Protein AF-A0AAW2AW66-F1 (afdb_monomer)

Organism: Culter alburnus 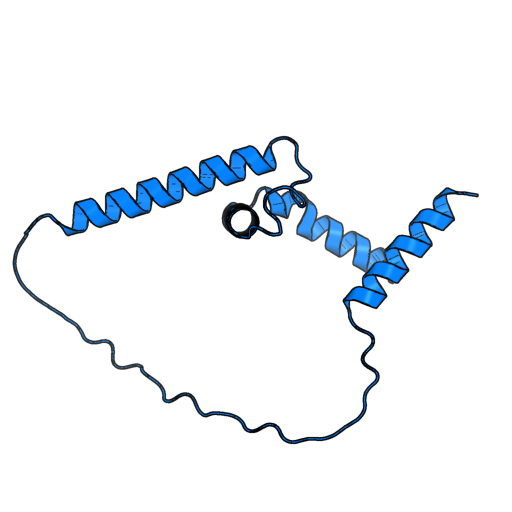(NCBI:txid194366)

Solvent-accessible surface area (backbone atoms only — not comparable to full-atom values): 7445 Å² total; per-residue (Å²): 109,72,64,62,52,50,51,52,49,50,66,70,51,69,61,47,60,75,37,58,71,58,24,31,54,40,51,71,35,84,87,36,52,90,73,71,64,86,49,93,58,33,57,55,51,21,50,55,48,46,51,52,52,50,52,52,52,51,51,54,53,56,69,69,68,62,90,75,81,80,88,81,87,80,83,79,92,75,82,74,81,83,78,83,79,81,87,81,86,82,79,96,68,88,82,76,50,70,66,58,60,53,52,54,57,55,54,57,61,60,57,70,74,72,118

Mean predicted aligned error: 17.37 Å

Sequence (115 aa):
MKTTLLEAVQKRFKNIENEPLYAVATLLDPRFKDRYFTGADSNKHAKDALTQEVEKMEAALLSRTTPEGAETVPENPHKAPRLEAQPDSSSSSRKSSLKGLFEEILQEHDEERGA

Structure (mmCIF, N/CA/C/O backbone):
data_AF-A0AAW2AW66-F1
#
_entry.id   AF-A0AAW2AW66-F1
#
loop_
_atom_site.group_PDB
_atom_site.id
_atom_site.type_symbol
_atom_site.label_atom_id
_atom_site.label_alt_id
_atom_site.label_comp_id
_atom_site.label_asym_id
_atom_site.label_entity_id
_atom_site.label_seq_id
_atom_site.pdbx_PDB_ins_code
_atom_site.Cartn_x
_atom_site.Cartn_y
_atom_site.Cartn_z
_atom_site.occupancy
_atom_site.B_iso_or_equiv
_atom_site.auth_seq_id
_ato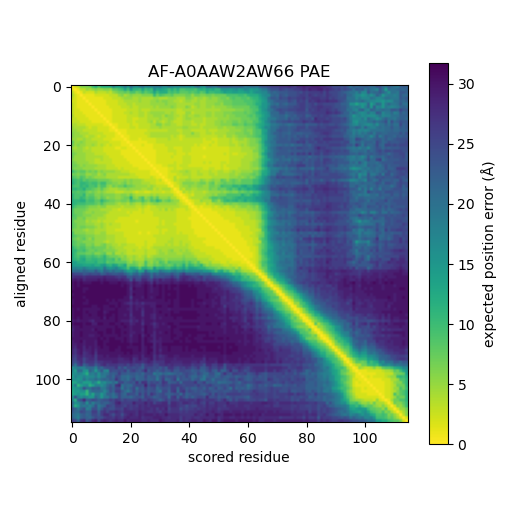m_site.auth_comp_id
_atom_site.auth_asym_id
_atom_site.auth_atom_id
_atom_site.pdbx_PDB_model_num
ATOM 1 N N . MET A 1 1 ? -8.890 2.310 29.352 1.00 67.06 1 MET A N 1
ATOM 2 C CA . MET A 1 1 ? -7.547 1.749 29.051 1.00 67.06 1 MET A CA 1
ATOM 3 C C . MET A 1 1 ? -7.501 1.043 27.700 1.00 67.06 1 MET A C 1
ATOM 5 O O . MET A 1 1 ? -6.606 1.364 26.932 1.00 67.06 1 MET A O 1
ATOM 9 N N . LYS A 1 2 ? -8.435 0.128 27.382 1.00 81.06 2 LYS A N 1
ATOM 10 C CA . LYS A 1 2 ? -8.491 -0.541 26.063 1.00 81.06 2 LYS A CA 1
ATOM 11 C C . LYS A 1 2 ? -8.572 0.462 24.892 1.00 81.06 2 LYS A C 1
ATOM 13 O O . LYS A 1 2 ? -7.815 0.350 23.937 1.00 81.06 2 LYS A O 1
ATOM 18 N N . THR A 1 3 ? -9.390 1.504 25.038 1.00 89.44 3 THR A N 1
ATOM 19 C CA . THR A 1 3 ? -9.543 2.605 24.068 1.00 89.44 3 THR A CA 1
ATOM 20 C C . THR A 1 3 ? -8.241 3.366 23.811 1.00 89.44 3 THR A C 1
ATOM 22 O O . THR A 1 3 ? -7.818 3.520 22.672 1.00 89.44 3 THR A O 1
ATOM 25 N N . THR A 1 4 ? -7.538 3.752 24.874 1.00 93.25 4 THR A N 1
ATOM 26 C CA . THR A 1 4 ? -6.236 4.431 24.792 1.00 93.25 4 THR A CA 1
ATOM 27 C C . THR A 1 4 ? -5.184 3.581 24.075 1.00 93.25 4 THR A C 1
ATOM 29 O O . THR A 1 4 ? -4.350 4.106 23.338 1.00 93.25 4 THR A O 1
ATOM 32 N N . LEU A 1 5 ? -5.216 2.258 24.271 1.00 95.19 5 LEU A N 1
ATOM 33 C CA . LEU A 1 5 ? -4.321 1.342 23.570 1.00 95.19 5 LEU A CA 1
ATOM 34 C C . LEU A 1 5 ? -4.651 1.278 22.073 1.00 95.19 5 LEU A C 1
ATOM 36 O O . LEU A 1 5 ? -3.737 1.342 21.251 1.00 95.19 5 LEU A O 1
ATOM 40 N N . LEU A 1 6 ? -5.936 1.196 21.720 1.00 93.12 6 LEU A N 1
ATOM 41 C CA . LEU A 1 6 ? 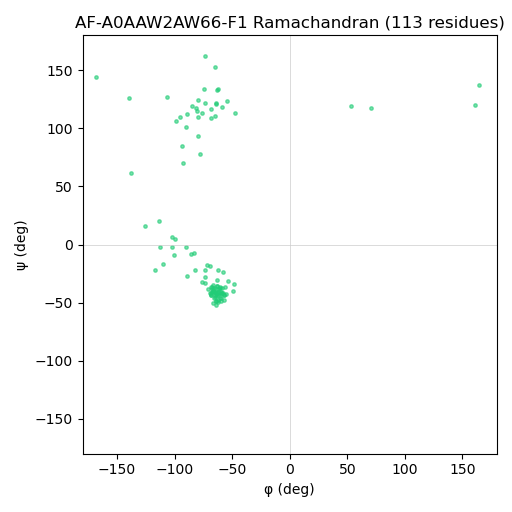-6.385 1.177 20.328 1.00 93.12 6 LEU A CA 1
ATOM 42 C C . LEU A 1 6 ? -5.976 2.458 19.588 1.00 93.12 6 LEU A C 1
ATOM 44 O O . LEU A 1 6 ? -5.397 2.380 18.505 1.00 93.12 6 LEU A O 1
ATOM 48 N N . GLU A 1 7 ? -6.185 3.623 20.202 1.00 95.19 7 GLU A N 1
ATOM 49 C CA . GLU A 1 7 ? -5.768 4.914 19.644 1.00 95.19 7 GLU A CA 1
ATOM 50 C C . GLU A 1 7 ? -4.253 4.981 19.418 1.00 95.19 7 GLU A C 1
ATOM 52 O O . GLU A 1 7 ? -3.790 5.438 18.370 1.00 95.19 7 GLU A O 1
ATOM 57 N N . ALA A 1 8 ? -3.457 4.490 20.373 1.00 95.62 8 ALA A N 1
ATOM 58 C CA . ALA A 1 8 ? -2.004 4.458 20.241 1.00 95.62 8 ALA A CA 1
ATOM 59 C C . ALA A 1 8 ? -1.548 3.545 19.088 1.00 95.62 8 ALA A C 1
ATOM 61 O O . ALA A 1 8 ? -0.641 3.911 18.335 1.00 95.62 8 ALA A O 1
ATOM 62 N N . VAL A 1 9 ? -2.188 2.383 18.920 1.00 93.94 9 VAL A N 1
ATOM 63 C CA . VAL A 1 9 ? -1.922 1.447 17.816 1.00 93.94 9 VAL A CA 1
ATOM 64 C C . VAL A 1 9 ? -2.284 2.091 16.481 1.00 93.94 9 VAL A C 1
ATOM 66 O O . VAL A 1 9 ? -1.434 2.169 15.594 1.00 93.94 9 VAL A O 1
ATOM 69 N N . GLN A 1 10 ? -3.497 2.627 16.349 1.00 92.06 10 GLN A N 1
ATOM 70 C CA . GLN A 1 10 ? -3.938 3.296 15.125 1.00 92.06 10 GLN A CA 1
ATOM 71 C C . GLN A 1 10 ? -3.011 4.455 14.758 1.00 92.06 10 GLN A C 1
ATOM 73 O O . GLN A 1 10 ? -2.601 4.571 13.607 1.00 92.06 10 GLN A O 1
ATOM 78 N N . LYS A 1 11 ? -2.601 5.272 15.735 1.00 94.94 11 LYS A N 1
ATOM 79 C CA . LYS A 1 11 ? -1.664 6.379 15.510 1.00 94.94 11 LYS A CA 1
ATOM 80 C C . LYS A 1 11 ? -0.304 5.894 15.013 1.00 94.94 11 LYS A C 1
ATOM 82 O O . LYS A 1 11 ? 0.257 6.501 14.105 1.00 94.94 11 LYS A O 1
ATOM 87 N N . ARG A 1 12 ? 0.228 4.818 15.599 1.00 93.62 12 ARG A N 1
ATOM 88 C CA . ARG A 1 12 ? 1.542 4.272 15.233 1.00 93.62 12 ARG A CA 1
ATOM 89 C C . ARG A 1 12 ? 1.541 3.651 13.838 1.00 93.62 12 ARG A C 1
ATOM 91 O O . ARG A 1 12 ? 2.502 3.843 13.101 1.00 93.62 12 ARG A O 1
ATOM 98 N N . PHE A 1 13 ? 0.489 2.916 13.487 1.00 91.19 13 PHE A N 1
ATOM 99 C CA . PHE A 1 13 ? 0.426 2.146 12.241 1.00 91.19 13 PHE A CA 1
ATOM 100 C C . PHE A 1 13 ? -0.362 2.831 11.122 1.00 91.19 13 PHE A C 1
ATOM 102 O O . PHE A 1 13 ? -0.489 2.264 10.044 1.00 91.19 13 PHE A O 1
ATOM 109 N N . LYS A 1 14 ? -0.832 4.067 11.331 1.00 90.00 14 LYS A N 1
ATOM 110 C CA . LYS A 1 14 ? -1.639 4.821 10.359 1.00 90.00 14 LYS A CA 1
ATOM 111 C C . LYS A 1 14 ? -1.051 4.838 8.944 1.00 90.00 14 LYS A C 1
ATOM 113 O O . LYS A 1 14 ? -1.791 4.734 7.978 1.00 90.00 14 LYS A O 1
ATOM 118 N N . ASN A 1 15 ? 0.270 4.977 8.839 1.00 89.62 15 ASN A N 1
ATOM 119 C CA . ASN A 1 15 ? 0.983 5.118 7.567 1.00 89.62 15 ASN A CA 1
ATOM 120 C C . ASN A 1 15 ? 1.898 3.918 7.276 1.00 89.62 15 ASN A C 1
ATOM 122 O O . ASN A 1 15 ? 2.857 4.057 6.522 1.00 89.62 15 ASN A O 1
ATOM 126 N N . ILE A 1 16 ? 1.656 2.763 7.907 1.00 90.38 16 ILE A N 1
ATOM 127 C CA . ILE A 1 16 ? 2.550 1.601 7.798 1.00 90.38 16 ILE A CA 1
ATOM 128 C C . ILE A 1 16 ? 2.636 1.064 6.364 1.00 90.38 16 ILE A C 1
ATOM 130 O O . ILE A 1 16 ? 3.684 0.587 5.953 1.00 90.38 16 ILE A O 1
ATOM 134 N N . GLU A 1 17 ? 1.564 1.211 5.584 1.00 87.50 17 GLU A N 1
ATOM 135 C CA . GLU A 1 17 ? 1.511 0.800 4.176 1.00 87.50 17 GLU A CA 1
ATOM 136 C C . GLU A 1 17 ? 2.390 1.654 3.254 1.00 87.50 17 GLU A C 1
ATOM 138 O O . GLU A 1 17 ? 2.708 1.227 2.149 1.00 87.50 17 GLU A O 1
ATOM 143 N N . ASN A 1 18 ? 2.786 2.851 3.698 1.00 88.38 18 ASN A N 1
ATOM 144 C CA . ASN A 1 18 ? 3.691 3.721 2.947 1.00 88.38 18 ASN A CA 1
ATOM 145 C C . ASN A 1 18 ? 5.163 3.388 3.214 1.00 88.38 18 ASN A C 1
ATOM 147 O O . ASN A 1 18 ? 6.045 3.968 2.586 1.00 88.38 18 ASN A O 1
ATOM 151 N N . GLU A 1 19 ? 5.443 2.514 4.181 1.00 91.00 19 GLU A N 1
ATOM 152 C CA . GLU A 1 19 ? 6.797 2.078 4.479 1.00 91.00 19 GLU A CA 1
ATOM 153 C C . GLU A 1 19 ? 7.187 0.975 3.472 1.00 91.00 19 GLU A C 1
ATOM 155 O O . GLU A 1 19 ? 6.525 -0.068 3.421 1.00 91.00 19 GLU A O 1
ATOM 160 N N . PRO A 1 20 ? 8.218 1.196 2.629 1.00 90.56 20 PRO A N 1
ATOM 161 C CA . PRO A 1 20 ? 8.513 0.301 1.513 1.00 90.56 20 PRO A CA 1
ATOM 162 C C . PRO A 1 20 ? 8.844 -1.133 1.932 1.00 90.56 20 PRO A C 1
ATOM 164 O O . PRO A 1 20 ? 8.426 -2.068 1.252 1.00 90.56 20 PRO A O 1
ATOM 167 N N . LEU A 1 21 ? 9.559 -1.336 3.043 1.00 91.62 21 LEU A N 1
ATOM 168 C CA . LEU A 1 21 ? 9.965 -2.668 3.492 1.00 91.62 21 LEU A CA 1
ATOM 169 C C . LEU A 1 21 ? 8.748 -3.541 3.843 1.00 91.62 21 LEU A C 1
ATOM 171 O O . LEU A 1 21 ? 8.644 -4.676 3.376 1.00 91.62 21 LEU A O 1
ATOM 175 N N . TYR A 1 22 ? 7.811 -3.022 4.634 1.00 92.44 22 TYR A N 1
ATOM 176 C CA . TYR A 1 22 ? 6.593 -3.714 5.043 1.00 92.44 22 TYR A CA 1
ATOM 177 C C . TYR A 1 22 ? 5.620 -3.865 3.879 1.00 92.44 22 TYR A C 1
ATOM 179 O O . TYR A 1 22 ? 4.998 -4.921 3.746 1.00 92.44 22 TYR A O 1
ATOM 187 N N . ALA A 1 23 ? 5.510 -2.854 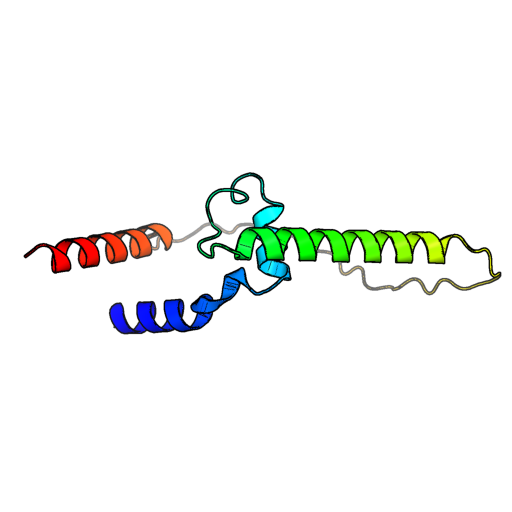3.016 1.00 92.12 23 ALA A N 1
ATOM 188 C CA . ALA A 1 23 ? 4.671 -2.914 1.827 1.00 92.12 23 ALA A CA 1
ATOM 189 C C . ALA A 1 23 ? 5.140 -4.023 0.871 1.00 92.12 23 ALA A C 1
ATOM 191 O O . ALA A 1 23 ? 4.343 -4.870 0.463 1.00 92.12 23 ALA A O 1
ATOM 192 N N . VAL A 1 24 ? 6.445 -4.086 0.584 1.00 93.31 24 VAL A N 1
ATOM 193 C CA . VAL A 1 24 ? 7.038 -5.136 -0.255 1.00 93.31 24 VAL A CA 1
ATOM 194 C C . VAL A 1 24 ? 6.919 -6.508 0.411 1.00 93.31 24 VAL A C 1
ATOM 196 O O . VAL A 1 24 ? 6.493 -7.460 -0.239 1.00 93.31 24 VAL A O 1
ATOM 199 N N . ALA A 1 25 ? 7.212 -6.631 1.710 1.00 93.56 25 ALA A N 1
ATOM 200 C CA . ALA A 1 25 ? 7.064 -7.900 2.427 1.00 93.56 25 ALA A CA 1
ATOM 201 C C . ALA A 1 25 ? 5.616 -8.425 2.396 1.00 93.56 25 ALA A C 1
ATOM 203 O O . ALA A 1 25 ? 5.389 -9.617 2.186 1.00 93.56 25 ALA A O 1
ATOM 204 N N . THR A 1 26 ? 4.635 -7.531 2.548 1.00 92.75 26 THR A N 1
ATOM 205 C CA . THR A 1 26 ? 3.203 -7.861 2.461 1.00 92.75 26 THR A CA 1
ATOM 206 C C . THR A 1 26 ? 2.810 -8.282 1.046 1.00 92.75 26 THR A C 1
ATOM 208 O O . THR A 1 26 ? 2.047 -9.232 0.877 1.00 92.75 26 THR A O 1
ATOM 211 N N . LEU A 1 27 ? 3.348 -7.607 0.025 1.00 92.69 27 LEU A N 1
ATOM 212 C CA . LEU A 1 27 ? 3.106 -7.924 -1.383 1.00 92.69 27 LEU A CA 1
ATOM 213 C C . LEU A 1 27 ? 3.680 -9.292 -1.783 1.00 92.69 27 LEU A C 1
ATOM 215 O O . LEU A 1 27 ? 3.059 -10.015 -2.562 1.00 92.69 27 LEU A O 1
ATOM 219 N N . LEU A 1 28 ? 4.856 -9.645 -1.256 1.00 93.25 28 LEU A N 1
ATOM 220 C CA . LEU A 1 28 ? 5.534 -10.909 -1.544 1.00 93.25 28 LEU A CA 1
ATOM 221 C C . LEU A 1 28 ? 4.883 -12.112 -0.857 1.00 93.25 28 LEU A C 1
ATOM 223 O O . LEU A 1 28 ? 5.061 -13.235 -1.328 1.00 93.25 28 LEU A O 1
ATOM 227 N N . ASP A 1 29 ? 4.121 -11.911 0.222 1.00 94.06 29 ASP A N 1
ATOM 228 C CA . ASP A 1 29 ? 3.347 -12.992 0.828 1.00 94.06 29 ASP A CA 1
ATOM 229 C C . ASP A 1 29 ? 2.043 -13.219 0.032 1.00 94.06 29 ASP A C 1
ATOM 231 O O . ASP A 1 29 ? 1.140 -12.371 0.042 1.00 94.06 29 ASP A O 1
ATOM 235 N N . PRO A 1 30 ? 1.872 -14.389 -0.619 1.00 91.38 30 PRO A N 1
ATOM 236 C CA . PRO A 1 30 ? 0.699 -14.671 -1.445 1.00 91.38 30 PRO A CA 1
ATOM 237 C C . PRO A 1 30 ? -0.625 -14.569 -0.688 1.00 91.38 30 PRO A C 1
ATOM 239 O O . PRO A 1 30 ? -1.672 -14.359 -1.298 1.00 91.38 30 PRO A O 1
ATOM 242 N N . ARG A 1 31 ? -0.598 -14.732 0.640 1.00 91.75 31 ARG A N 1
ATOM 243 C CA . ARG A 1 31 ? -1.794 -14.641 1.477 1.00 91.75 31 ARG A CA 1
ATOM 244 C C . ARG A 1 31 ? -2.261 -13.200 1.631 1.00 91.75 31 ARG A C 1
ATOM 246 O O . ARG A 1 31 ? -3.457 -13.002 1.856 1.00 91.75 31 ARG A O 1
ATOM 253 N N . PHE A 1 32 ? -1.359 -12.223 1.552 1.00 87.94 32 PHE A N 1
ATOM 254 C CA . PHE A 1 32 ? -1.655 -10.835 1.904 1.00 87.94 32 PHE A CA 1
ATOM 255 C C . PHE A 1 32 ? -1.685 -9.877 0.703 1.00 87.94 32 PHE A C 1
ATOM 257 O O . PHE A 1 32 ? -2.316 -8.825 0.809 1.00 87.94 32 PHE A O 1
ATOM 264 N N . LYS A 1 33 ? -1.122 -10.273 -0.449 1.00 82.31 33 LYS A N 1
ATOM 265 C CA . LYS A 1 33 ? -0.968 -9.433 -1.654 1.00 82.31 33 LYS A CA 1
ATOM 266 C C . LYS A 1 33 ? -2.218 -8.658 -2.125 1.00 82.31 33 LYS A C 1
ATOM 268 O O . LYS A 1 33 ? -2.069 -7.537 -2.604 1.00 82.31 33 LYS A O 1
ATOM 273 N N . ASP A 1 34 ? -3.422 -9.220 -1.958 1.00 78.56 34 ASP A N 1
ATOM 274 C CA . ASP A 1 34 ? -4.690 -8.639 -2.450 1.00 78.56 34 ASP A CA 1
ATOM 275 C C . ASP A 1 34 ? -5.640 -8.184 -1.326 1.00 78.56 34 ASP A C 1
ATOM 277 O O . ASP A 1 34 ? -6.734 -7.700 -1.601 1.00 78.56 34 ASP A O 1
ATOM 281 N N . ARG A 1 35 ? -5.275 -8.391 -0.052 1.00 81.94 35 ARG A N 1
ATOM 282 C CA . ARG A 1 35 ? -6.229 -8.296 1.072 1.00 81.94 35 ARG A CA 1
ATOM 283 C C . ARG A 1 35 ? -5.936 -7.199 2.093 1.00 81.94 35 ARG A C 1
ATOM 285 O O . ARG A 1 35 ? -6.846 -6.828 2.823 1.00 81.94 35 ARG A O 1
ATOM 292 N N . TYR A 1 36 ? -4.697 -6.716 2.181 1.00 82.19 36 TYR A N 1
ATOM 293 C CA . TYR A 1 36 ? -4.250 -5.901 3.325 1.00 82.19 36 TYR A CA 1
ATOM 294 C C . TYR A 1 36 ? -3.645 -4.550 2.937 1.00 82.19 36 TYR A C 1
ATOM 296 O O . TYR A 1 36 ? -2.999 -3.910 3.759 1.00 82.19 36 TYR A O 1
ATOM 304 N N . PHE A 1 37 ? -3.879 -4.112 1.700 1.00 85.56 37 PHE A N 1
ATOM 305 C CA . PHE A 1 37 ? -3.644 -2.735 1.280 1.00 85.56 37 PHE A CA 1
ATOM 306 C C . PHE A 1 37 ? -4.963 -1.973 1.394 1.00 85.56 37 PHE A C 1
ATOM 308 O O . PHE A 1 37 ? -5.907 -2.254 0.656 1.00 85.56 37 PHE A O 1
ATOM 315 N N . THR A 1 38 ? -5.050 -1.055 2.354 1.00 84.75 38 THR A N 1
ATOM 316 C CA . THR A 1 38 ? -6.233 -0.210 2.569 1.00 84.75 38 THR A CA 1
ATOM 317 C C . THR A 1 38 ? -6.162 1.088 1.765 1.00 84.75 38 THR A C 1
ATOM 319 O O . THR A 1 38 ? -7.198 1.638 1.391 1.00 84.75 38 THR A O 1
ATOM 322 N N . GLY A 1 39 ? -4.955 1.571 1.454 1.00 80.69 39 GLY A N 1
ATOM 323 C CA . GLY A 1 39 ? -4.738 2.727 0.588 1.00 80.69 39 GLY A CA 1
ATOM 324 C C . GLY A 1 39 ? -4.966 2.413 -0.894 1.00 80.69 39 GLY A C 1
ATOM 325 O O . GLY A 1 39 ? -4.432 1.442 -1.422 1.00 80.69 39 GLY A O 1
ATOM 326 N N . ALA A 1 40 ? -5.693 3.285 -1.601 1.00 77.25 40 ALA A N 1
ATOM 327 C CA . ALA A 1 40 ? -5.932 3.137 -3.044 1.00 77.25 40 ALA A CA 1
ATOM 328 C C . ALA A 1 40 ? -4.622 3.041 -3.851 1.00 77.25 40 ALA A C 1
ATOM 330 O O . ALA A 1 40 ? -4.527 2.262 -4.798 1.00 77.25 40 ALA A O 1
ATOM 331 N N . ASP A 1 41 ? -3.595 3.782 -3.427 1.00 85.19 41 ASP A N 1
ATOM 332 C CA . ASP A 1 41 ? -2.295 3.802 -4.093 1.00 85.19 41 ASP A CA 1
ATOM 333 C C . ASP A 1 41 ? -1.235 2.926 -3.409 1.00 85.19 41 ASP A C 1
ATOM 335 O O . ASP A 1 41 ? -0.154 2.744 -3.966 1.00 85.19 41 ASP A O 1
ATOM 339 N N . SER A 1 42 ? -1.476 2.378 -2.213 1.00 85.50 42 SER A N 1
ATOM 340 C CA . SER A 1 42 ? -0.418 1.688 -1.453 1.00 85.50 42 SER A CA 1
ATOM 341 C C . SER A 1 42 ? 0.057 0.412 -2.149 1.00 85.50 42 SER A C 1
ATOM 343 O O . SER A 1 42 ? 1.257 0.157 -2.220 1.00 85.50 42 SER A O 1
ATOM 345 N N . ASN A 1 43 ? -0.853 -0.331 -2.786 1.00 86.25 43 ASN A N 1
ATOM 346 C CA . ASN A 1 43 ? -0.493 -1.489 -3.609 1.00 86.25 43 ASN A CA 1
ATOM 347 C C . ASN A 1 43 ? 0.388 -1.110 -4.812 1.00 86.25 43 ASN A C 1
ATOM 349 O O . ASN A 1 43 ? 1.311 -1.845 -5.164 1.00 86.25 43 ASN A O 1
ATOM 353 N N . LYS A 1 44 ? 0.113 0.040 -5.440 1.00 90.06 44 LYS A N 1
ATOM 354 C CA . LYS A 1 44 ? 0.912 0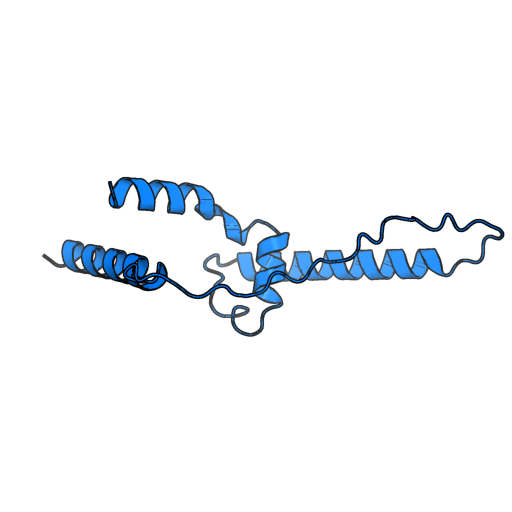.547 -6.558 1.00 90.06 44 LYS A CA 1
ATOM 355 C C . LYS A 1 44 ? 2.314 0.922 -6.081 1.00 90.06 44 LYS A C 1
ATOM 357 O O . LYS A 1 44 ? 3.285 0.414 -6.627 1.00 90.06 44 LYS A O 1
ATOM 362 N N . HIS A 1 45 ? 2.416 1.711 -5.012 1.00 90.38 45 HIS A N 1
ATOM 363 C CA . HIS A 1 45 ? 3.706 2.082 -4.430 1.00 90.38 45 HIS A CA 1
ATOM 364 C C . HIS A 1 45 ? 4.523 0.858 -3.988 1.00 90.38 45 HIS A C 1
ATOM 366 O O . HIS A 1 45 ? 5.733 0.831 -4.186 1.00 90.38 45 HIS A O 1
ATOM 372 N N . ALA A 1 46 ? 3.877 -0.180 -3.444 1.00 91.19 46 ALA A N 1
ATOM 373 C CA . ALA A 1 46 ? 4.542 -1.430 -3.076 1.00 91.19 46 ALA A CA 1
ATOM 374 C C . ALA A 1 46 ? 5.160 -2.143 -4.291 1.00 91.19 46 ALA A C 1
ATOM 376 O O . ALA A 1 46 ? 6.279 -2.648 -4.213 1.00 91.19 46 ALA A O 1
ATOM 377 N N . LYS A 1 47 ? 4.444 -2.171 -5.424 1.00 92.00 47 LYS A N 1
ATOM 378 C CA . LYS A 1 47 ? 4.954 -2.730 -6.685 1.00 92.00 47 LYS A CA 1
ATOM 379 C C . LYS A 1 47 ? 6.120 -1.908 -7.222 1.00 92.00 47 LYS A C 1
ATOM 381 O O . LYS A 1 47 ? 7.147 -2.487 -7.553 1.00 92.00 47 LYS A O 1
ATOM 386 N N . ASP A 1 48 ? 5.988 -0.584 -7.230 1.00 94.06 48 ASP A N 1
ATOM 387 C CA . ASP A 1 48 ? 7.042 0.325 -7.691 1.00 94.06 48 ASP A CA 1
ATOM 388 C C . ASP A 1 48 ? 8.317 0.194 -6.832 1.00 94.06 48 ASP A C 1
ATOM 390 O O . ASP A 1 48 ? 9.432 0.213 -7.355 1.00 94.06 48 ASP A O 1
ATOM 394 N N . ALA A 1 49 ? 8.167 0.017 -5.514 1.00 93.19 49 ALA A N 1
ATOM 395 C CA . ALA A 1 49 ? 9.278 -0.229 -4.596 1.00 93.19 49 ALA A CA 1
ATOM 396 C C . ALA A 1 49 ? 9.946 -1.593 -4.836 1.00 93.19 49 ALA A C 1
ATOM 398 O O . ALA A 1 49 ? 11.173 -1.691 -4.811 1.00 93.19 49 ALA A O 1
ATOM 399 N N . LEU A 1 50 ? 9.156 -2.640 -5.105 1.00 94.62 50 LEU A N 1
ATOM 400 C CA . LEU A 1 50 ? 9.688 -3.958 -5.449 1.00 94.62 50 LEU A CA 1
ATOM 401 C C . LEU A 1 50 ? 10.491 -3.909 -6.755 1.00 94.62 50 LEU A C 1
ATOM 403 O O . LEU A 1 50 ? 11.588 -4.460 -6.807 1.00 94.62 50 LEU A O 1
ATOM 407 N N . THR A 1 51 ? 9.980 -3.230 -7.784 1.00 95.75 51 THR A N 1
ATOM 408 C CA . THR A 1 51 ? 10.694 -3.046 -9.055 1.00 95.75 51 THR A CA 1
ATOM 409 C C . THR A 1 51 ? 12.047 -2.371 -8.840 1.00 95.75 51 THR A C 1
ATOM 411 O O . THR A 1 51 ? 13.057 -2.897 -9.299 1.00 95.75 51 THR A O 1
ATOM 414 N N . GLN A 1 52 ? 12.094 -1.278 -8.073 1.00 95.06 52 GLN A N 1
ATOM 415 C CA . GLN A 1 52 ? 13.350 -0.582 -7.772 1.00 95.06 52 GLN A CA 1
ATOM 416 C C . GLN A 1 52 ? 14.370 -1.471 -7.048 1.00 95.06 52 GLN A C 1
ATOM 418 O O . GLN A 1 52 ? 15.558 -1.432 -7.369 1.00 95.06 52 GLN A O 1
ATOM 423 N N . GLU A 1 53 ? 13.939 -2.279 -6.072 1.00 93.00 53 GLU A N 1
ATOM 424 C CA . GLU A 1 53 ? 14.870 -3.160 -5.358 1.00 93.00 53 GLU A CA 1
ATOM 425 C C . GLU A 1 53 ? 15.399 -4.276 -6.273 1.00 93.00 53 GLU A C 1
ATOM 427 O O . GLU A 1 53 ? 16.586 -4.596 -6.212 1.00 93.00 53 GLU A O 1
ATOM 432 N N . VAL A 1 54 ? 14.567 -4.816 -7.173 1.00 95.38 54 VAL A N 1
ATOM 433 C CA . VAL A 1 54 ? 15.006 -5.798 -8.180 1.00 95.38 54 VAL A CA 1
ATOM 434 C C . VAL A 1 54 ? 16.018 -5.179 -9.144 1.00 95.38 54 VAL A C 1
ATOM 436 O O . VAL A 1 54 ? 17.095 -5.742 -9.318 1.00 95.38 54 VAL A O 1
ATOM 439 N N . GLU A 1 55 ? 15.738 -4.001 -9.703 1.00 95.50 55 GLU A N 1
ATOM 440 C CA . GLU A 1 55 ? 16.660 -3.292 -10.606 1.00 95.50 55 GLU A CA 1
ATOM 441 C C . GLU A 1 55 ? 18.012 -3.010 -9.934 1.00 95.50 55 GLU A C 1
ATOM 443 O O . GLU A 1 55 ? 19.078 -3.210 -10.520 1.00 95.50 55 GLU A O 1
ATOM 448 N N . LYS A 1 56 ? 17.987 -2.598 -8.665 1.00 93.94 56 LYS A N 1
ATOM 449 C CA . LYS A 1 56 ? 19.189 -2.384 -7.855 1.00 93.94 56 LYS A CA 1
ATOM 450 C C . LYS A 1 56 ? 19.969 -3.682 -7.628 1.00 93.94 56 LYS A C 1
ATOM 452 O O . LYS A 1 56 ? 21.199 -3.671 -7.707 1.00 93.94 56 LYS A O 1
ATOM 457 N N . MET A 1 57 ? 19.284 -4.792 -7.347 1.00 93.00 57 MET A N 1
ATOM 458 C CA . MET A 1 57 ? 19.916 -6.108 -7.208 1.00 93.00 57 MET A CA 1
ATOM 459 C C . MET A 1 57 ? 20.546 -6.574 -8.523 1.00 93.00 57 MET A C 1
ATOM 461 O O . MET A 1 57 ? 21.671 -7.073 -8.517 1.00 93.00 57 MET A O 1
ATOM 465 N N . GLU A 1 58 ? 19.856 -6.384 -9.645 1.00 93.56 58 GLU A N 1
ATOM 466 C CA . GLU A 1 58 ? 20.366 -6.702 -10.978 1.00 93.56 58 GLU A CA 1
ATOM 467 C C . GLU A 1 58 ? 21.609 -5.871 -11.307 1.00 93.56 58 GLU A C 1
ATOM 469 O O . GLU A 1 58 ? 22.646 -6.436 -11.660 1.00 93.56 58 GLU A O 1
ATOM 474 N N . ALA A 1 59 ? 21.557 -4.552 -11.103 1.00 93.50 59 ALA A N 1
ATOM 475 C CA . ALA A 1 59 ? 22.701 -3.666 -11.299 1.00 93.50 59 ALA A CA 1
ATOM 476 C C . ALA A 1 59 ? 23.908 -4.089 -10.443 1.00 93.50 59 ALA A C 1
ATOM 478 O O . ALA A 1 59 ? 25.029 -4.166 -10.947 1.00 93.50 59 ALA A O 1
ATOM 479 N N . ALA A 1 60 ? 23.684 -4.443 -9.173 1.00 92.31 60 ALA A N 1
ATOM 480 C CA . ALA A 1 60 ? 24.738 -4.932 -8.287 1.00 92.31 60 ALA A CA 1
ATOM 481 C C . ALA A 1 60 ? 25.355 -6.260 -8.769 1.00 92.31 60 ALA A C 1
ATOM 483 O O . ALA A 1 60 ? 26.560 -6.472 -8.617 1.00 92.31 60 ALA A O 1
ATOM 484 N N . LEU A 1 61 ? 24.557 -7.153 -9.364 1.00 91.50 61 LEU A N 1
ATOM 485 C CA . LEU A 1 61 ? 25.048 -8.397 -9.964 1.00 91.50 61 LEU A CA 1
ATOM 486 C C . LEU A 1 61 ? 25.886 -8.131 -11.221 1.00 91.50 61 LEU A C 1
ATOM 488 O O . LEU A 1 61 ? 26.959 -8.718 -11.361 1.00 91.50 61 LEU A O 1
ATOM 492 N N . LEU A 1 62 ? 25.443 -7.221 -12.093 1.00 87.56 62 LEU A N 1
ATOM 493 C CA . LEU A 1 62 ? 26.165 -6.799 -13.299 1.00 87.56 62 LEU A CA 1
ATOM 494 C C . LEU A 1 62 ? 27.535 -6.192 -12.954 1.00 87.56 62 LEU A C 1
ATOM 496 O O . LEU A 1 62 ? 28.548 -6.615 -13.514 1.00 87.56 62 LEU A O 1
ATOM 500 N N . SER A 1 63 ? 27.601 -5.293 -11.966 1.00 81.12 63 SER A N 1
ATOM 501 C CA . SER A 1 63 ? 28.866 -4.710 -11.488 1.00 81.12 63 SER A CA 1
ATOM 502 C C . SER A 1 63 ? 29.838 -5.739 -10.897 1.00 81.12 63 SER A C 1
ATOM 504 O O . SER A 1 63 ? 31.039 -5.494 -10.854 1.00 81.12 63 SER A O 1
ATOM 506 N N . ARG A 1 64 ? 29.354 -6.908 -10.459 1.00 72.25 64 ARG A N 1
ATOM 507 C CA . ARG A 1 64 ? 30.197 -7.983 -9.909 1.00 72.25 64 ARG A CA 1
ATOM 508 C C . ARG A 1 64 ? 30.829 -8.880 -10.980 1.00 72.25 64 ARG A C 1
ATOM 510 O O . ARG A 1 64 ? 31.623 -9.751 -10.635 1.00 72.25 64 ARG A O 1
ATOM 517 N N . THR A 1 65 ? 30.458 -8.713 -12.251 1.00 59.78 65 THR A N 1
ATOM 518 C CA . THR A 1 65 ? 30.932 -9.554 -13.370 1.00 59.78 65 THR A CA 1
ATOM 519 C C . THR A 1 65 ? 32.024 -8.912 -14.228 1.00 59.78 65 THR A C 1
ATOM 521 O O . THR A 1 65 ? 32.564 -9.571 -15.114 1.00 59.78 65 THR A O 1
ATOM 524 N N . THR A 1 66 ? 32.423 -7.669 -13.947 1.00 47.25 66 THR A N 1
ATOM 525 C CA . THR A 1 66 ? 33.638 -7.073 -14.521 1.00 47.25 66 THR A CA 1
ATOM 526 C C . THR A 1 66 ? 34.887 -7.684 -13.873 1.00 47.25 66 THR A C 1
ATOM 528 O O . THR A 1 66 ? 35.026 -7.594 -12.651 1.00 47.25 66 THR A O 1
ATOM 531 N N . PRO A 1 67 ? 35.806 -8.304 -14.642 1.00 50.97 67 PRO A N 1
ATOM 532 C CA . PRO A 1 67 ? 37.050 -8.820 -14.101 1.00 50.97 67 PRO A CA 1
ATOM 533 C C . PRO A 1 67 ? 38.023 -7.651 -13.943 1.00 50.97 67 PRO A C 1
ATOM 535 O O . PRO A 1 67 ? 38.737 -7.299 -14.879 1.00 50.97 67 PRO A O 1
ATOM 538 N N . GLU A 1 68 ? 38.058 -7.050 -12.760 1.00 44.34 68 GLU A N 1
ATOM 539 C CA . GLU A 1 68 ? 39.235 -6.310 -12.314 1.00 44.34 68 GLU A CA 1
ATOM 540 C C . GLU A 1 68 ? 39.930 -7.145 -11.236 1.00 44.34 68 GLU A C 1
ATOM 542 O O . GLU A 1 68 ? 39.293 -7.707 -10.344 1.00 44.34 68 GLU A O 1
ATOM 547 N N . GLY A 1 69 ? 41.222 -7.375 -11.449 1.00 45.75 69 GLY A N 1
ATOM 548 C CA . GLY A 1 69 ? 41.972 -8.467 -10.853 1.00 45.75 69 GLY A CA 1
ATOM 549 C C . GLY A 1 69 ? 42.310 -8.320 -9.369 1.00 45.75 69 GLY A C 1
ATOM 550 O O . GLY A 1 69 ? 42.377 -7.226 -8.826 1.00 45.75 69 GLY A O 1
ATOM 551 N N . ALA A 1 70 ? 42.647 -9.490 -8.816 1.00 39.41 70 ALA A N 1
ATOM 552 C CA . ALA A 1 70 ? 43.446 -9.764 -7.619 1.00 39.41 70 ALA A CA 1
ATOM 553 C C . ALA A 1 70 ? 42.858 -9.424 -6.230 1.00 39.41 70 ALA A C 1
ATOM 555 O O . ALA A 1 70 ? 42.682 -8.271 -5.872 1.00 39.41 70 ALA A O 1
ATOM 556 N N . GLU A 1 71 ? 42.688 -10.501 -5.441 1.00 40.38 71 GLU A N 1
ATOM 557 C CA . GLU A 1 71 ? 42.983 -10.621 -3.997 1.00 40.38 71 GLU A CA 1
ATOM 558 C C . GLU A 1 71 ? 42.377 -9.571 -3.034 1.00 40.38 71 GLU A C 1
ATOM 560 O O . GLU A 1 71 ? 42.695 -8.395 -3.041 1.00 40.38 71 GLU A O 1
ATOM 565 N N . THR A 1 72 ? 41.544 -9.926 -2.057 1.00 36.56 72 THR A N 1
ATOM 566 C CA . THR A 1 72 ? 41.793 -10.901 -0.989 1.00 36.56 72 THR A CA 1
ATOM 567 C C . THR A 1 72 ? 40.475 -11.203 -0.272 1.00 36.56 72 THR A C 1
ATOM 569 O O . THR A 1 72 ? 39.630 -10.332 -0.075 1.00 36.56 72 THR A O 1
ATOM 572 N N . VAL A 1 73 ? 40.314 -12.454 0.148 1.00 48.22 73 VAL A N 1
ATOM 573 C CA . VAL A 1 73 ? 39.297 -12.885 1.109 1.00 48.22 73 VAL A CA 1
ATOM 574 C C . VAL A 1 73 ? 39.795 -12.536 2.514 1.00 48.22 73 VAL A C 1
ATOM 576 O O . VAL A 1 73 ? 40.845 -13.049 2.898 1.00 48.22 73 VAL A O 1
ATOM 579 N N . PRO A 1 74 ? 39.049 -11.776 3.334 1.00 44.12 74 PRO A N 1
ATOM 580 C CA . PRO A 1 74 ? 39.077 -11.974 4.765 1.00 44.12 74 PRO A CA 1
ATOM 581 C C . PRO A 1 74 ? 37.862 -12.824 5.139 1.00 44.12 74 PRO A C 1
ATOM 583 O O . PRO A 1 74 ? 36.710 -12.387 5.119 1.00 44.12 74 PRO A O 1
ATOM 586 N N . GLU A 1 75 ? 38.152 -14.082 5.447 1.00 38.22 75 GLU A N 1
ATOM 587 C CA . GLU A 1 75 ? 37.269 -14.990 6.160 1.00 38.22 75 GLU A CA 1
ATOM 588 C C . GLU A 1 75 ? 36.855 -14.317 7.483 1.00 38.22 75 GLU A C 1
ATOM 590 O O . GLU A 1 75 ? 37.707 -13.899 8.263 1.00 38.22 75 GLU A O 1
ATOM 595 N N . ASN A 1 76 ? 35.552 -14.153 7.724 1.00 39.22 76 ASN A N 1
ATOM 596 C CA . ASN A 1 76 ? 35.035 -13.598 8.976 1.00 39.22 76 ASN A CA 1
ATOM 597 C C . ASN A 1 76 ? 34.821 -14.746 9.984 1.00 39.22 76 ASN A C 1
ATOM 599 O O . ASN A 1 76 ? 33.922 -15.568 9.770 1.00 39.22 76 ASN A O 1
ATOM 603 N N . PRO A 1 77 ? 35.598 -14.834 11.082 1.00 49.69 77 PRO A N 1
ATOM 604 C CA . PRO A 1 77 ? 35.537 -15.960 11.996 1.00 49.69 77 PRO A CA 1
ATOM 605 C C . PRO A 1 77 ? 34.562 -15.657 13.137 1.00 49.69 77 PRO A C 1
ATOM 607 O O . PRO A 1 77 ? 34.966 -15.480 14.279 1.00 49.69 77 PRO A O 1
ATOM 610 N N . HIS A 1 78 ? 33.258 -15.612 12.862 1.00 44.06 78 HIS A N 1
ATOM 611 C CA . HIS A 1 78 ? 32.251 -15.556 13.930 1.00 44.06 78 HIS A CA 1
ATOM 612 C C . HIS A 1 78 ? 31.056 -16.461 13.638 1.00 44.06 78 HIS A C 1
ATOM 614 O O . HIS A 1 78 ? 29.906 -16.031 13.572 1.00 44.06 78 HIS A O 1
ATOM 620 N N . LYS A 1 79 ? 31.320 -17.766 13.521 1.00 45.94 79 LYS A N 1
ATOM 621 C CA . LYS A 1 79 ? 30.282 -18.790 13.668 1.00 45.94 79 LYS A CA 1
ATOM 622 C C . LYS A 1 79 ? 30.272 -19.270 15.119 1.00 45.94 79 LYS A C 1
ATOM 624 O O . LYS A 1 79 ? 30.928 -20.246 15.468 1.00 45.94 79 LYS A O 1
ATOM 629 N N . ALA A 1 80 ? 29.552 -18.552 15.979 1.00 46.69 80 ALA A N 1
ATOM 630 C CA . ALA A 1 80 ? 29.245 -19.049 17.315 1.00 46.69 80 ALA A CA 1
ATOM 631 C C . ALA A 1 80 ? 28.385 -20.329 17.195 1.00 46.69 80 ALA A C 1
ATOM 633 O O . ALA A 1 80 ? 27.418 -20.334 16.424 1.00 46.69 80 ALA A O 1
ATOM 634 N N . PRO A 1 81 ? 28.703 -21.419 17.917 1.00 42.47 81 PRO A N 1
ATOM 635 C CA . PRO A 1 81 ? 27.861 -22.609 17.953 1.00 42.47 81 PRO A CA 1
ATOM 636 C C . PRO A 1 81 ? 26.504 -22.279 18.582 1.00 42.47 81 PRO A C 1
ATOM 638 O O . PRO A 1 81 ? 26.425 -21.821 19.721 1.00 42.47 81 PRO A O 1
ATOM 641 N N . ARG A 1 82 ? 25.425 -22.508 17.831 1.00 45.84 82 ARG A N 1
ATOM 642 C CA . ARG A 1 82 ? 24.048 -22.435 18.329 1.00 45.84 82 ARG A CA 1
ATOM 643 C C . ARG A 1 82 ? 23.853 -23.532 19.378 1.00 45.84 82 ARG A C 1
ATOM 645 O O . ARG A 1 82 ? 23.849 -24.711 19.038 1.00 45.84 82 ARG A O 1
ATOM 652 N N . LEU A 1 83 ? 23.714 -23.132 20.640 1.00 49.00 83 LEU A N 1
ATOM 653 C CA . LEU A 1 83 ? 23.308 -24.014 21.728 1.00 49.00 83 LEU A CA 1
ATOM 654 C C . LEU A 1 83 ? 21.793 -24.248 21.604 1.00 49.00 83 LEU A C 1
ATOM 656 O O . LEU A 1 83 ? 21.003 -23.313 21.723 1.00 49.00 83 LEU A O 1
ATOM 660 N N . GLU A 1 84 ? 21.396 -25.479 21.303 1.00 44.84 84 GLU A N 1
ATOM 661 C CA . GLU A 1 84 ? 19.997 -25.910 21.313 1.00 44.84 84 GLU A CA 1
ATOM 662 C C . GLU A 1 84 ? 19.493 -25.918 22.768 1.00 44.84 84 GLU A C 1
ATOM 664 O O . GLU A 1 84 ? 20.004 -26.666 23.601 1.00 44.84 84 GLU A O 1
ATOM 669 N N . ALA A 1 85 ? 18.507 -25.077 23.089 1.00 44.78 85 ALA A N 1
ATOM 670 C CA . ALA A 1 85 ? 17.807 -25.131 24.370 1.00 44.78 85 ALA A CA 1
ATOM 671 C C . ALA A 1 85 ? 16.673 -26.167 24.288 1.00 44.78 85 ALA A C 1
ATOM 673 O O . ALA A 1 85 ? 15.773 -26.053 23.455 1.00 44.78 85 ALA A O 1
ATOM 674 N N . GLN A 1 86 ? 16.748 -27.188 25.144 1.00 41.16 86 GLN A N 1
ATOM 675 C CA . GLN A 1 86 ? 15.703 -28.192 25.357 1.00 41.16 86 GLN A CA 1
ATOM 676 C C . GLN A 1 86 ? 14.423 -27.563 25.952 1.00 41.16 86 GLN A C 1
ATOM 678 O O . GLN A 1 86 ? 14.504 -26.537 26.631 1.00 41.16 86 GLN A O 1
ATOM 683 N N . PRO A 1 87 ? 13.236 -28.154 25.705 1.00 44.91 87 PRO A N 1
ATOM 684 C CA . PRO A 1 87 ? 11.976 -27.656 26.229 1.00 44.91 87 PRO A CA 1
ATOM 685 C C . PRO A 1 87 ? 11.670 -28.291 27.588 1.00 44.91 87 PRO A C 1
ATOM 687 O O . PRO A 1 87 ? 11.144 -29.403 27.677 1.00 44.91 87 PRO A O 1
ATOM 690 N N . ASP A 1 88 ? 11.930 -27.544 28.652 1.00 38.56 88 ASP A N 1
ATOM 691 C CA . ASP A 1 88 ? 11.533 -27.944 29.994 1.00 38.56 88 ASP A CA 1
ATOM 692 C C . ASP A 1 88 ? 10.049 -27.620 30.171 1.00 38.56 88 ASP A C 1
ATOM 694 O O . ASP A 1 88 ? 9.602 -26.470 30.208 1.00 38.56 88 ASP A O 1
ATOM 698 N N . SER A 1 89 ? 9.257 -28.681 30.234 1.00 51.19 89 SER A N 1
ATOM 699 C CA . SER A 1 89 ? 7.841 -28.626 30.557 1.00 51.19 89 SER A CA 1
ATOM 700 C C . SER A 1 89 ? 7.639 -28.125 31.988 1.00 51.19 89 SER A C 1
ATOM 702 O O . SER A 1 89 ? 8.076 -28.780 32.927 1.00 51.19 89 SER A O 1
ATOM 704 N N . SER A 1 90 ? 6.917 -27.016 32.169 1.00 50.00 90 SER A N 1
ATOM 705 C CA . SER A 1 90 ? 5.767 -26.895 33.090 1.00 50.00 90 SER A CA 1
ATOM 706 C C . SER A 1 90 ? 5.444 -25.435 33.438 1.00 50.00 90 SER A C 1
ATOM 708 O O . SER A 1 90 ? 6.223 -24.703 34.033 1.00 50.00 90 SER A O 1
ATOM 710 N N . SER A 1 91 ? 4.230 -25.004 33.111 1.00 44.03 91 SER A N 1
ATOM 711 C CA . SER A 1 91 ? 3.225 -24.615 34.110 1.00 44.03 91 SER A CA 1
ATOM 712 C C . SER A 1 91 ? 2.105 -23.814 33.449 1.00 44.03 91 SER A C 1
ATOM 714 O O . SER A 1 91 ? 2.291 -22.989 32.557 1.00 44.03 91 SER A O 1
ATOM 716 N N . SER A 1 92 ? 0.895 -24.161 33.860 1.00 52.44 92 SER A N 1
ATOM 717 C CA . SER A 1 92 ? -0.369 -23.617 33.396 1.00 52.44 92 SER A CA 1
ATOM 718 C C . SER A 1 92 ? -0.446 -22.105 33.627 1.00 52.44 92 SER A C 1
ATOM 720 O O . SER A 1 92 ? -0.460 -21.649 34.766 1.00 52.44 92 SER A O 1
ATOM 722 N N . SER A 1 93 ? -0.566 -21.323 32.555 1.00 50.88 93 SER A N 1
ATOM 723 C CA . SER A 1 93 ? -1.149 -19.985 32.624 1.00 50.88 93 SER A CA 1
ATOM 724 C C . SER A 1 93 ? -2.024 -19.785 31.394 1.00 50.88 93 SER A C 1
ATOM 726 O O . SER A 1 93 ? -1.619 -20.075 30.267 1.00 50.88 93 SER A O 1
ATOM 728 N N . ARG A 1 94 ? -3.279 -19.411 31.641 1.00 56.72 94 ARG A N 1
ATOM 729 C CA . ARG A 1 94 ? -4.379 -19.340 30.674 1.00 56.72 94 ARG A CA 1
ATOM 730 C C . ARG A 1 94 ? -3.931 -18.612 29.406 1.00 56.72 94 ARG A C 1
ATOM 732 O O . ARG A 1 94 ? -3.669 -17.416 29.433 1.00 56.72 94 ARG A O 1
ATOM 739 N N . LYS A 1 95 ? -3.858 -19.338 28.290 1.00 56.50 95 LYS A N 1
ATOM 740 C CA . LYS A 1 95 ? -3.539 -18.770 26.978 1.00 56.50 95 LYS A CA 1
ATOM 741 C C . LYS A 1 95 ? -4.784 -18.071 26.429 1.00 56.50 95 LYS A C 1
ATOM 743 O O . LYS A 1 95 ? -5.466 -18.629 25.575 1.00 56.50 95 LYS A O 1
ATOM 748 N N . SER A 1 96 ? -5.108 -16.870 26.905 1.00 58.97 96 SER A N 1
ATOM 749 C CA . SER A 1 96 ? -5.882 -15.968 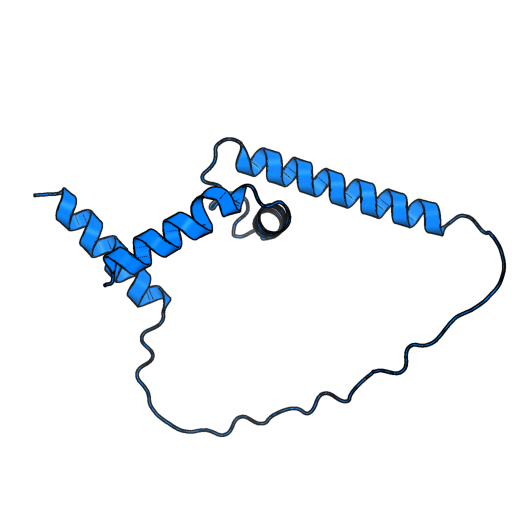26.052 1.00 58.97 96 SER A CA 1
ATOM 750 C C . SER A 1 96 ? -4.957 -15.569 24.902 1.00 58.97 96 SER A C 1
ATOM 752 O O . SER A 1 96 ? -3.931 -14.917 25.086 1.00 58.97 96 SER A O 1
ATOM 754 N N . SER A 1 97 ? -5.250 -16.084 23.709 1.00 78.31 97 SER A N 1
ATOM 755 C CA . SER A 1 97 ? -4.514 -15.716 22.503 1.00 78.31 97 SER A CA 1
ATOM 756 C C . SER A 1 97 ? -4.711 -14.223 22.250 1.00 78.31 97 SER A C 1
ATOM 758 O O . SER A 1 97 ? -5.842 -13.740 22.280 1.00 78.31 97 SER A O 1
ATOM 760 N N . LEU A 1 98 ? -3.627 -13.502 21.961 1.00 78.44 98 LEU A N 1
ATOM 761 C CA . LEU A 1 98 ? -3.654 -12.066 21.658 1.00 78.44 98 LEU A CA 1
ATOM 762 C C . LEU A 1 98 ? -4.644 -11.726 20.528 1.00 78.44 98 LEU A C 1
ATOM 764 O O . LEU A 1 98 ? -5.277 -10.675 20.555 1.00 78.44 98 LEU A O 1
ATOM 768 N N . LYS A 1 99 ? -4.837 -12.656 19.584 1.00 78.56 99 LYS A N 1
ATOM 769 C CA . LYS A 1 99 ? -5.833 -12.551 18.511 1.00 78.56 99 LYS A CA 1
ATOM 770 C C . LYS A 1 99 ? -7.271 -12.4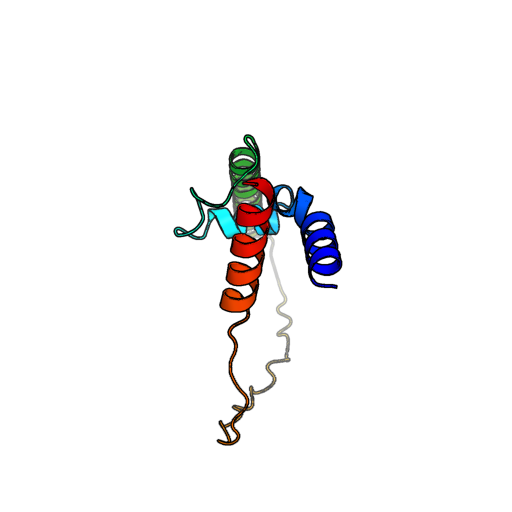94 19.041 1.00 78.5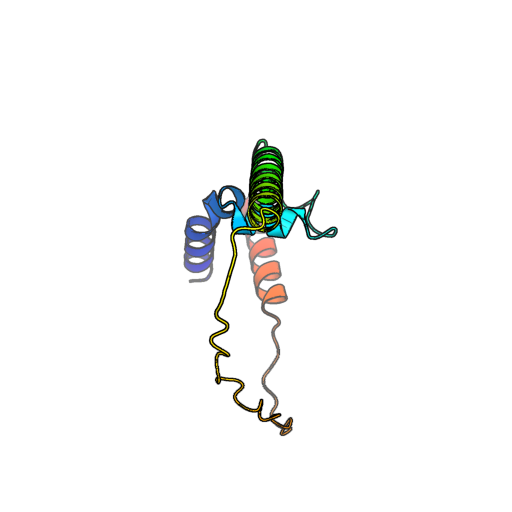6 99 LYS A C 1
ATOM 772 O O . LYS A 1 99 ? -8.052 -11.694 18.551 1.00 78.56 99 LYS A O 1
ATOM 777 N N . GLY A 1 100 ? -7.598 -13.294 20.057 1.00 84.00 100 GLY A N 1
ATOM 778 C CA . GLY A 1 100 ? -8.944 -13.319 20.640 1.00 84.00 100 GLY A CA 1
ATOM 779 C C . GLY A 1 100 ? -9.285 -12.022 21.373 1.00 84.00 100 GLY A C 1
ATOM 780 O O . GLY A 1 100 ? -10.390 -11.517 21.235 1.00 84.00 100 GLY A O 1
ATOM 781 N N . LEU A 1 101 ? -8.311 -11.430 22.075 1.00 84.88 101 LEU A N 1
ATOM 782 C CA . LEU A 1 101 ? -8.505 -10.137 22.739 1.00 84.88 101 LEU A CA 1
ATOM 783 C C . LEU A 1 101 ? -8.717 -8.999 21.727 1.00 84.88 101 LEU A C 1
ATOM 785 O O . LEU A 1 101 ? -9.468 -8.068 21.990 1.00 84.88 101 LEU A O 1
ATOM 789 N N . PHE A 1 102 ? -8.047 -9.069 20.574 1.00 81.19 102 PHE A N 1
ATOM 790 C CA . PHE A 1 102 ? -8.221 -8.098 19.496 1.00 81.19 102 PHE A CA 1
ATOM 791 C C . PHE A 1 102 ? -9.600 -8.213 18.830 1.00 81.19 102 PHE A C 1
ATOM 793 O O . PHE A 1 102 ? -10.239 -7.195 18.586 1.00 81.19 102 PHE A O 1
ATOM 800 N N . GLU A 1 103 ? -10.077 -9.436 18.587 1.00 87.50 103 GLU A N 1
ATOM 801 C CA . GLU A 1 103 ? -11.409 -9.689 18.017 1.00 87.50 103 GLU A CA 1
ATOM 802 C C . GLU A 1 103 ? -12.542 -9.228 18.951 1.00 87.50 103 GLU A C 1
ATOM 804 O O . GLU A 1 103 ? -13.480 -8.587 18.486 1.00 8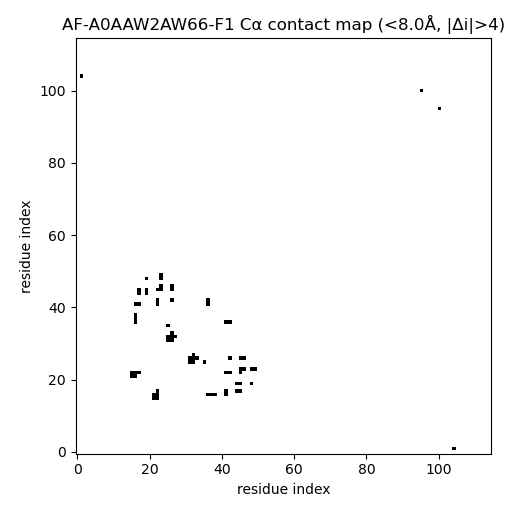7.50 103 GLU A O 1
ATOM 809 N N . GLU A 1 104 ? -12.418 -9.455 20.263 1.00 82.50 104 GLU A N 1
ATOM 810 C CA . GLU A 1 104 ? -13.383 -8.985 21.275 1.00 82.50 104 GLU A CA 1
ATOM 811 C C . GLU A 1 104 ? -13.544 -7.453 21.257 1.00 82.50 104 GLU A C 1
ATOM 813 O O . GLU A 1 104 ? -14.657 -6.940 21.324 1.00 82.50 104 GLU A O 1
ATOM 818 N N . ILE A 1 105 ? -12.437 -6.718 21.107 1.00 82.75 105 ILE A N 1
ATOM 819 C CA . ILE A 1 105 ? -12.443 -5.246 21.073 1.00 82.75 105 ILE A CA 1
ATOM 820 C C . ILE A 1 105 ? -13.143 -4.714 19.816 1.00 82.75 105 ILE A C 1
ATOM 822 O O . ILE A 1 105 ? -13.815 -3.689 19.885 1.00 82.75 105 ILE A O 1
ATOM 826 N N . LEU A 1 106 ? -12.984 -5.378 18.667 1.00 82.25 106 LEU A N 1
ATOM 827 C CA . LEU A 1 106 ? -13.662 -4.970 17.433 1.00 82.25 106 LEU A CA 1
ATOM 828 C C . LEU A 1 106 ? -15.179 -5.126 17.560 1.00 82.25 106 LEU A C 1
ATOM 830 O O . LEU A 1 106 ? -15.921 -4.220 17.194 1.00 82.25 106 LEU A O 1
ATOM 834 N N . GLN A 1 107 ? -15.618 -6.248 18.128 1.00 81.06 107 GLN A N 1
ATOM 835 C CA . GLN A 1 107 ? -17.034 -6.570 18.245 1.00 81.06 107 GLN A CA 1
ATOM 836 C C . GLN A 1 107 ? -17.781 -5.619 19.195 1.00 81.06 107 GLN A C 1
ATOM 838 O O . GLN A 1 107 ? -18.872 -5.164 18.866 1.00 81.06 107 GLN A O 1
ATOM 843 N N . GLU A 1 108 ? -17.167 -5.237 20.320 1.00 74.06 108 GLU A N 1
ATOM 844 C CA . GLU A 1 108 ? -17.758 -4.297 21.288 1.00 74.06 108 GLU A CA 1
ATOM 845 C C . GLU A 1 108 ? -17.978 -2.891 20.685 1.00 74.06 108 GLU A C 1
ATOM 847 O O . GLU A 1 108 ? -18.976 -2.230 20.967 1.00 74.06 108 GLU A O 1
ATOM 852 N N . HIS A 1 109 ? -17.082 -2.434 19.805 1.00 62.97 109 HIS A N 1
ATOM 853 C CA . HIS A 1 109 ? -17.174 -1.100 19.200 1.00 62.97 109 HIS A CA 1
ATOM 854 C C . HIS A 1 109 ? -18.122 -1.005 17.994 1.00 62.97 109 HIS A C 1
ATOM 856 O O . HIS A 1 109 ? -18.584 0.097 17.679 1.00 62.97 109 HIS A O 1
ATOM 862 N N . ASP A 1 110 ? -18.423 -2.122 17.329 1.00 62.25 110 ASP A N 1
ATOM 863 C CA . ASP A 1 110 ? -19.445 -2.170 16.278 1.00 62.25 110 ASP A CA 1
ATOM 864 C C . ASP A 1 110 ? -20.867 -2.155 16.873 1.00 62.25 110 ASP A C 1
ATOM 866 O O . ASP A 1 110 ? -21.775 -1.556 16.294 1.00 62.25 110 ASP A O 1
ATOM 870 N N . GLU A 1 111 ? -21.058 -2.735 18.062 1.00 59.22 111 GLU A N 1
ATOM 871 C CA . GLU A 1 111 ? -22.343 -2.755 18.777 1.00 59.22 111 GLU A CA 1
ATOM 872 C C . GLU A 1 111 ? -22.699 -1.384 19.393 1.00 59.22 111 GLU A C 1
ATOM 874 O O . GLU A 1 111 ? -23.863 -0.982 19.387 1.00 59.22 111 GLU A O 1
ATOM 879 N N . GLU A 1 112 ? -21.705 -0.604 19.837 1.00 54.84 112 GLU A N 1
ATOM 880 C CA . GLU A 1 112 ? -21.905 0.725 20.447 1.00 54.84 112 GLU A CA 1
ATOM 881 C C . GLU A 1 112 ? -22.335 1.817 19.440 1.00 54.84 112 GLU A C 1
ATOM 883 O O . GLU A 1 112 ? -22.859 2.860 19.830 1.00 54.84 112 GLU A O 1
ATOM 888 N N . ARG A 1 113 ? -22.149 1.593 18.130 1.00 55.47 113 ARG A N 1
ATOM 889 C CA . ARG A 1 113 ? -22.631 2.495 17.060 1.00 55.47 113 ARG A CA 1
ATOM 890 C C . ARG A 1 113 ? -24.041 2.165 16.560 1.00 55.47 113 ARG A C 1
ATOM 892 O O . ARG A 1 113 ? -24.535 2.867 15.678 1.00 55.47 113 ARG A O 1
ATOM 899 N N . GLY A 1 114 ? -24.661 1.104 17.078 1.00 53.78 114 GLY A N 1
ATOM 900 C CA . GLY A 1 114 ? -25.949 0.585 16.612 1.00 53.78 114 GLY A CA 1
ATOM 901 C C . GLY A 1 114 ? -27.171 0.923 17.474 1.00 53.78 114 GLY A C 1
ATOM 902 O O . GLY A 1 114 ? -28.241 0.392 17.176 1.00 53.78 114 GLY A O 1
ATOM 903 N N . ALA A 1 115 ? -27.041 1.756 18.515 1.00 43.22 115 ALA A N 1
ATOM 904 C CA . ALA A 1 115 ? -28.128 2.125 19.435 1.00 43.22 115 ALA A CA 1
ATOM 905 C C . ALA A 1 115 ? -28.531 3.603 19.331 1.00 43.22 115 ALA A C 1
ATOM 907 O O . ALA A 1 115 ? -27.626 4.466 19.277 1.00 43.22 115 ALA A O 1
#

Nearest PDB structures (foldseek):
  6lgl-assembly1_L  TM=4.284E-01  e=6.628E+00  Human alphaherpesvirus 3

Foldseek 3Di:
DVVVVVVVVCVVCVCVLVPQVVVLVQCPPPVRNPPPDPDPCSSVNNVVSVVVVVVVVVVVVVVVPDDDDDDDDDDDPDPDDDDDDDDDDDDDDDPPDPVNVVVVVVVVVVVVVVD

Radius of gyration: 23.49 Å; Cα contacts (8 Å, |Δi|>4): 36; chains: 1; bounding box: 72×35×49 Å

pLDDT: mean 74.78, std 20.04, range [36.56, 95.75]

Secondary structure (DSSP, 8-state):
-HHHHHHHHHHHHTTGGGSHHHHHHHHHSTTTTTTS--STTHHHHHHHHHHHHHHHHHHHHHHTSS-----------------PPP-----------HHHHHHHHHHHHHHTT--